Protein AF-A0A964KJ05-F1 (afdb_monomer_lite)

Foldseek 3Di:
DDDDDDDDDDDPVVVVVLVVVCVVVVHPDSVVSVVVVVVVVVVVVVVVVVVVVPVPPPPPPPPPPPPDPPDPDDDDDD

Secondary structure (DSSP, 8-state):
--PPP------HHHHHHHHHHHHHHT-S-HHHHHHHHHHHHHHHHHHHHHHHHSTT-TTSTTSS--------------

Sequence (78 aa):
MCGEKITLSLPAATLLAIDRYQKAHGLDGREDVIEMAIALLREQEREADIGDDFEDNDDDLDVALEMGHGVDHNDDKW

pLDDT: mean 73.43, std 20.23, range [44.41, 96.12]

Radius of gyration: 25.11 Å; chains: 1; bounding box: 36×75×48 Å

Structure (mmCIF, N/CA/C/O backbone):
data_AF-A0A964KJ05-F1
#
_entry.id   AF-A0A964KJ05-F1
#
loop_
_atom_site.group_PDB
_atom_site.id
_atom_site.type_symbol
_atom_site.label_atom_id
_atom_site.label_alt_id
_atom_site.label_comp_id
_atom_site.label_asym_id
_atom_site.label_entity_id
_atom_site.label_seq_id
_atom_site.pdbx_PDB_ins_code
_atom_site.Cartn_x
_atom_site.Cartn_y
_atom_site.Cartn_z
_atom_site.occupancy
_atom_site.B_iso_or_equiv
_atom_site.auth_seq_id
_atom_site.auth_comp_id
_atom_site.auth_asym_id
_atom_site.auth_atom_id
_atom_site.pdbx_PDB_model_num
ATOM 1 N N . MET A 1 1 ? 11.872 -6.196 15.783 1.00 45.12 1 MET A N 1
ATOM 2 C CA . MET A 1 1 ? 12.730 -5.094 15.301 1.00 45.12 1 MET A CA 1
ATOM 3 C C . MET A 1 1 ? 11.911 -3.820 15.421 1.00 45.12 1 MET A C 1
ATOM 5 O O . MET A 1 1 ? 10.766 -3.841 14.997 1.00 45.12 1 MET A O 1
ATOM 9 N N . CYS A 1 2 ? 12.405 -2.778 16.093 1.00 50.19 2 CYS A N 1
ATOM 10 C CA . CYS A 1 2 ? 11.662 -1.520 16.218 1.00 50.19 2 CYS A CA 1
ATOM 11 C C . CYS A 1 2 ? 11.941 -0.704 14.949 1.00 50.19 2 CYS A C 1
ATOM 13 O O . CYS A 1 2 ? 13.033 -0.159 14.818 1.00 50.19 2 CYS A O 1
ATOM 15 N N . GLY A 1 3 ? 11.020 -0.733 13.984 1.00 73.38 3 GLY A N 1
ATOM 16 C CA . GLY A 1 3 ? 11.142 0.033 12.743 1.00 73.38 3 GLY A CA 1
ATOM 17 C C . GLY A 1 3 ? 10.999 1.534 12.997 1.00 73.38 3 GLY A C 1
ATOM 18 O O . GLY A 1 3 ? 10.276 1.951 13.907 1.00 73.38 3 GLY A O 1
ATOM 19 N N . GLU A 1 4 ? 11.696 2.350 12.207 1.00 84.31 4 GLU A N 1
ATOM 20 C CA . GLU A 1 4 ? 11.507 3.801 12.221 1.00 84.31 4 GLU A CA 1
ATOM 21 C C . GLU A 1 4 ? 10.077 4.144 11.791 1.00 84.31 4 GLU A C 1
ATOM 23 O O . GLU A 1 4 ? 9.575 3.656 10.779 1.00 84.31 4 GLU A O 1
ATOM 28 N N . LYS A 1 5 ? 9.399 4.987 12.577 1.00 85.94 5 LYS A N 1
ATOM 29 C CA . LYS A 1 5 ? 8.050 5.453 12.247 1.00 85.94 5 LYS A CA 1
ATOM 30 C C . LYS A 1 5 ? 8.141 6.648 11.313 1.00 85.94 5 LYS A C 1
ATOM 32 O O . LYS A 1 5 ? 8.671 7.690 11.692 1.00 85.94 5 LYS A O 1
ATOM 37 N N . ILE A 1 6 ? 7.562 6.511 10.127 1.00 86.56 6 ILE A N 1
ATOM 38 C CA . ILE A 1 6 ? 7.514 7.567 9.118 1.00 86.56 6 ILE A CA 1
ATOM 39 C C . ILE A 1 6 ? 6.078 8.080 9.021 1.00 86.56 6 ILE A C 1
ATOM 41 O O . ILE A 1 6 ? 5.129 7.301 8.962 1.00 86.56 6 ILE A O 1
ATOM 45 N N . THR A 1 7 ? 5.912 9.403 9.015 1.00 89.50 7 THR A N 1
ATOM 46 C CA . THR A 1 7 ? 4.613 10.036 8.749 1.00 89.50 7 THR A CA 1
ATOM 47 C C . THR A 1 7 ? 4.583 10.514 7.306 1.00 89.50 7 THR A C 1
ATOM 49 O O . THR A 1 7 ? 5.489 11.224 6.876 1.00 89.50 7 THR A O 1
ATOM 52 N N . LEU A 1 8 ? 3.540 10.142 6.565 1.00 86.50 8 LEU A N 1
ATOM 53 C CA . LEU A 1 8 ? 3.390 10.455 5.146 1.00 86.50 8 LEU A CA 1
ATOM 54 C C . LEU A 1 8 ? 2.013 11.074 4.901 1.00 86.50 8 LEU A C 1
ATOM 56 O O . LEU A 1 8 ? 1.008 10.599 5.430 1.00 86.50 8 LEU A O 1
ATOM 60 N N . SER A 1 9 ? 1.964 12.106 4.063 1.00 92.19 9 SER A N 1
ATOM 61 C CA . SER A 1 9 ? 0.709 12.685 3.582 1.00 92.19 9 SER A CA 1
ATOM 62 C C . SER A 1 9 ? 0.413 12.159 2.188 1.00 92.19 9 SER A C 1
ATOM 64 O O . SER A 1 9 ? 1.166 12.419 1.253 1.00 92.19 9 SER A O 1
ATOM 66 N N . LEU A 1 10 ? -0.697 11.437 2.050 1.00 91.31 10 LEU A N 1
ATOM 67 C CA . LEU A 1 10 ? -1.147 10.877 0.780 1.00 91.31 10 LEU A CA 1
ATOM 68 C C . LEU A 1 10 ? -2.448 11.545 0.316 1.00 91.31 10 LEU A C 1
ATOM 70 O O . LEU A 1 10 ? -3.278 11.921 1.150 1.00 91.31 10 LEU A O 1
ATOM 74 N N . PRO A 1 11 ? -2.673 11.661 -1.005 1.00 96.12 11 PRO A N 1
ATOM 75 C CA . PRO A 1 11 ? -3.957 12.090 -1.540 1.00 96.12 11 PRO A CA 1
ATOM 76 C C . PRO A 1 11 ? -5.100 11.178 -1.074 1.00 96.12 11 PRO A C 1
ATOM 78 O O . PRO A 1 11 ? -4.941 9.962 -0.960 1.00 96.12 11 PRO A O 1
ATOM 81 N N . ALA A 1 12 ? -6.292 11.750 -0.888 1.00 94.12 12 ALA A N 1
ATOM 82 C CA . ALA A 1 12 ? -7.474 10.997 -0.458 1.00 94.12 12 ALA A CA 1
ATOM 83 C C . ALA A 1 12 ? -7.820 9.832 -1.407 1.00 94.12 12 ALA A C 1
ATOM 85 O O . ALA A 1 12 ? -8.223 8.763 -0.956 1.00 94.12 12 ALA A O 1
ATOM 86 N N . ALA A 1 13 ? -7.612 10.016 -2.715 1.00 95.38 13 ALA A N 1
ATOM 87 C CA . ALA A 1 13 ? -7.804 8.962 -3.709 1.00 95.38 13 ALA A CA 1
ATOM 88 C C . ALA A 1 13 ? -6.863 7.765 -3.481 1.00 95.38 13 ALA A C 1
ATOM 90 O O . ALA A 1 13 ? -7.296 6.619 -3.578 1.00 95.38 13 ALA A O 1
ATOM 91 N N . THR A 1 14 ? -5.604 8.022 -3.120 1.00 93.44 14 THR A N 1
ATOM 92 C CA . THR A 1 14 ? -4.606 6.984 -2.830 1.00 93.44 14 THR A CA 1
ATOM 93 C C . THR A 1 14 ? -4.957 6.222 -1.559 1.00 93.44 14 THR A C 1
ATOM 95 O O . THR A 1 14 ? -4.928 4.996 -1.559 1.00 93.44 14 THR A O 1
ATOM 98 N N . LEU A 1 15 ? -5.376 6.921 -0.500 1.00 93.62 15 LEU A N 1
ATOM 99 C CA . LEU A 1 15 ? -5.854 6.275 0.729 1.00 93.62 15 LEU A CA 1
ATOM 100 C C . LEU A 1 15 ? -7.047 5.349 0.456 1.00 93.62 15 LEU A C 1
ATOM 102 O O . LEU A 1 15 ? -7.112 4.240 0.978 1.00 93.62 15 LEU A O 1
ATOM 106 N N . LEU A 1 16 ? -7.962 5.776 -0.417 1.00 95.38 16 LEU A N 1
ATOM 107 C CA . LEU A 1 16 ? -9.124 4.980 -0.801 1.00 95.38 16 LEU A CA 1
ATOM 108 C C . LEU A 1 16 ? -8.740 3.743 -1.629 1.00 95.38 16 LEU A C 1
ATOM 110 O O . LEU A 1 16 ? -9.366 2.692 -1.489 1.00 95.38 16 LEU A O 1
ATOM 114 N N . ALA A 1 17 ? -7.712 3.849 -2.474 1.00 93.94 17 ALA A N 1
ATOM 115 C CA . ALA A 1 17 ? -7.156 2.707 -3.194 1.00 93.94 17 ALA A CA 1
ATOM 116 C C . ALA A 1 17 ? -6.503 1.697 -2.238 1.00 93.94 17 ALA A C 1
ATOM 118 O O . ALA A 1 17 ? -6.785 0.505 -2.351 1.00 93.94 17 ALA A O 1
ATOM 119 N N . ILE A 1 18 ? -5.724 2.173 -1.258 1.00 94.44 18 ILE A N 1
ATOM 120 C CA . ILE A 1 18 ? -5.116 1.334 -0.212 1.00 94.44 18 ILE A CA 1
ATOM 121 C C . ILE A 1 18 ? -6.203 0.569 0.551 1.00 94.44 18 ILE A C 1
ATOM 123 O O . ILE A 1 18 ? -6.123 -0.651 0.667 1.00 94.44 18 ILE A O 1
ATOM 127 N N . ASP A 1 19 ? -7.265 1.250 0.990 1.00 94.38 19 ASP A N 1
ATOM 128 C CA . ASP A 1 19 ? -8.365 0.612 1.729 1.00 94.38 19 ASP A CA 1
ATOM 129 C C . ASP A 1 19 ? -9.107 -0.447 0.900 1.00 94.38 19 ASP A C 1
ATOM 131 O O . ASP A 1 19 ? -9.560 -1.467 1.428 1.00 94.38 19 ASP A O 1
ATOM 135 N N . ARG A 1 20 ? -9.270 -0.215 -0.408 1.00 95.25 20 ARG A N 1
ATOM 136 C CA . ARG A 1 20 ? -9.888 -1.196 -1.312 1.00 95.25 20 ARG A CA 1
ATOM 137 C C . ARG A 1 20 ? -8.991 -2.409 -1.511 1.00 95.25 20 ARG A C 1
ATOM 139 O O . ARG A 1 20 ? -9.494 -3.527 -1.452 1.00 95.25 20 ARG A O 1
ATOM 146 N N . TYR A 1 21 ? -7.699 -2.184 -1.726 1.00 94.38 21 TYR A N 1
ATOM 147 C CA . TYR A 1 21 ? -6.726 -3.254 -1.911 1.00 94.38 21 TYR A CA 1
ATOM 148 C C . TYR A 1 21 ? -6.617 -4.115 -0.650 1.00 94.38 21 TYR A C 1
ATOM 150 O O . TYR A 1 21 ? -6.736 -5.335 -0.737 1.00 94.38 21 TYR A O 1
ATOM 158 N N . GLN A 1 22 ? -6.538 -3.483 0.526 1.00 95.19 22 GLN A N 1
ATOM 159 C CA . GLN A 1 22 ? -6.545 -4.172 1.817 1.00 95.19 22 GLN A CA 1
ATOM 160 C C . GLN A 1 22 ? -7.724 -5.150 1.923 1.00 95.19 22 GLN A C 1
ATOM 162 O O . GLN A 1 22 ? -7.544 -6.326 2.229 1.00 95.19 22 GLN A O 1
ATOM 167 N N . LYS A 1 23 ? -8.940 -4.678 1.616 1.00 93.44 23 LYS A N 1
ATOM 168 C CA . LYS A 1 23 ? -10.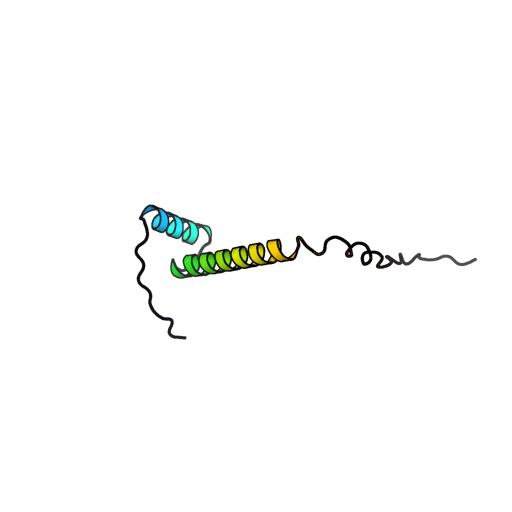159 -5.496 1.686 1.00 93.44 23 LYS A CA 1
ATOM 169 C C . LYS A 1 23 ? -10.202 -6.598 0.635 1.00 93.44 23 LYS A C 1
ATOM 171 O O . LYS A 1 23 ? -10.658 -7.694 0.938 1.00 93.44 23 LYS A O 1
ATOM 176 N N . ALA A 1 24 ? -9.770 -6.307 -0.589 1.00 94.19 24 ALA A N 1
ATOM 177 C CA . ALA A 1 24 ? -9.786 -7.273 -1.683 1.00 94.19 24 ALA A CA 1
ATOM 178 C C . ALA A 1 24 ? -8.822 -8.442 -1.436 1.00 94.19 24 ALA A C 1
ATOM 180 O O . ALA A 1 24 ? -9.124 -9.569 -1.818 1.00 94.19 24 ALA A O 1
ATOM 181 N N . HIS A 1 25 ? -7.699 -8.171 -0.770 1.00 92.56 25 HIS A N 1
ATOM 182 C CA . HIS A 1 25 ? -6.649 -9.151 -0.500 1.00 92.56 25 HIS A CA 1
ATOM 183 C C . HIS A 1 25 ? -6.675 -9.710 0.932 1.00 92.56 25 HIS A C 1
ATOM 185 O O . HIS A 1 25 ? -5.842 -10.544 1.266 1.00 92.56 25 HIS A O 1
ATOM 191 N N . GLY A 1 26 ? -7.639 -9.295 1.763 1.00 91.88 26 GLY A N 1
ATOM 192 C CA . GLY A 1 26 ? -7.804 -9.804 3.127 1.00 91.88 26 GLY A CA 1
ATOM 193 C C . GLY A 1 26 ? -6.634 -9.474 4.056 1.00 91.88 26 GLY A C 1
ATOM 194 O O . GLY A 1 26 ? -6.296 -10.294 4.901 1.00 91.88 26 GLY A O 1
ATOM 195 N N . LEU A 1 27 ? -6.008 -8.310 3.872 1.00 93.38 27 LEU A N 1
ATOM 196 C CA . LEU A 1 27 ? -4.826 -7.889 4.629 1.00 93.38 27 LEU A CA 1
ATOM 197 C C . LEU A 1 27 ? -5.208 -7.259 5.975 1.00 93.38 27 LEU A C 1
ATOM 199 O O . LEU A 1 27 ? -6.233 -6.571 6.090 1.00 93.38 27 LEU A O 1
ATOM 203 N N . ASP A 1 28 ? -4.357 -7.448 6.980 1.00 89.69 28 ASP A N 1
ATOM 204 C CA . ASP A 1 28 ? -4.625 -7.039 8.360 1.00 89.69 28 ASP A CA 1
ATOM 205 C C . ASP A 1 28 ? -4.546 -5.515 8.528 1.00 89.69 28 ASP A C 1
ATOM 207 O O . ASP A 1 28 ? -5.333 -4.920 9.275 1.00 89.69 28 ASP A O 1
ATOM 211 N N . GLY A 1 29 ? -3.665 -4.852 7.773 1.00 90.94 29 GLY A N 1
ATOM 212 C CA . GLY A 1 29 ? -3.457 -3.411 7.867 1.00 90.94 29 GLY A CA 1
ATOM 213 C C . GLY A 1 29 ? -3.118 -2.712 6.554 1.00 90.94 29 GLY A C 1
ATOM 214 O O . GLY A 1 29 ? -2.794 -3.312 5.533 1.00 90.94 29 GLY A O 1
ATOM 215 N N . ARG A 1 30 ? -3.157 -1.374 6.603 1.00 90.00 30 ARG A N 1
ATOM 216 C CA . ARG A 1 30 ? -2.624 -0.518 5.530 1.00 90.00 30 ARG A CA 1
ATOM 217 C C . ARG A 1 30 ? -1.108 -0.655 5.390 1.00 90.00 30 ARG A C 1
ATOM 219 O O . ARG A 1 30 ? -0.588 -0.429 4.306 1.00 90.00 30 ARG A O 1
ATOM 226 N N . GLU A 1 31 ? -0.423 -0.989 6.482 1.00 90.75 31 GLU A N 1
ATOM 227 C CA . GLU A 1 31 ? 1.024 -1.221 6.507 1.00 90.75 31 GLU A CA 1
ATOM 228 C C . GLU A 1 31 ? 1.389 -2.390 5.584 1.00 90.75 31 GLU A C 1
ATOM 230 O O . GLU A 1 31 ? 2.222 -2.202 4.705 1.00 90.75 31 GLU A O 1
ATOM 235 N N . ASP A 1 32 ? 0.660 -3.508 5.649 1.00 90.06 32 ASP A N 1
ATOM 236 C CA . ASP A 1 32 ? 0.872 -4.667 4.765 1.00 90.06 32 ASP A CA 1
ATOM 237 C C . ASP A 1 32 ? 0.715 -4.303 3.282 1.00 90.06 32 ASP A C 1
ATOM 239 O O . ASP A 1 32 ? 1.503 -4.715 2.432 1.00 90.06 32 ASP A O 1
ATOM 243 N N . VAL A 1 33 ? -0.286 -3.475 2.958 1.00 93.69 33 VAL A N 1
ATOM 244 C CA . VAL A 1 33 ? -0.496 -2.977 1.589 1.00 93.69 33 VAL A CA 1
ATOM 245 C C . VAL A 1 33 ? 0.703 -2.152 1.119 1.00 93.69 33 VAL A C 1
ATOM 247 O O . VAL A 1 33 ? 1.126 -2.271 -0.031 1.00 93.69 33 VAL A O 1
ATOM 250 N N . ILE A 1 34 ? 1.244 -1.302 1.994 1.00 92.19 34 ILE A N 1
ATOM 251 C CA . ILE A 1 34 ? 2.395 -0.449 1.686 1.00 92.19 34 ILE A CA 1
ATOM 252 C C . ILE A 1 34 ? 3.662 -1.299 1.537 1.00 92.19 34 ILE A C 1
ATOM 254 O O . ILE A 1 34 ? 4.419 -1.079 0.594 1.00 92.19 34 ILE A O 1
ATOM 258 N N . GLU A 1 35 ? 3.880 -2.288 2.404 1.00 91.19 35 GLU A N 1
ATOM 259 C CA . GLU A 1 35 ? 5.017 -3.209 2.301 1.00 91.19 35 GLU A CA 1
ATOM 260 C C . GLU A 1 35 ? 4.985 -4.002 0.992 1.00 91.19 35 GLU A C 1
ATOM 262 O O . GLU A 1 35 ? 5.994 -4.068 0.286 1.00 91.19 35 GLU A O 1
ATOM 267 N N . MET A 1 36 ? 3.815 -4.524 0.611 1.00 91.56 36 MET A N 1
ATOM 268 C CA . MET A 1 36 ? 3.632 -5.187 -0.681 1.00 91.56 36 MET A CA 1
ATOM 269 C C . MET A 1 36 ? 3.899 -4.242 -1.855 1.00 91.56 36 MET A C 1
ATOM 271 O O . MET A 1 36 ? 4.590 -4.619 -2.799 1.00 91.56 36 MET A O 1
ATOM 275 N N . ALA A 1 37 ? 3.390 -3.009 -1.802 1.00 90.75 37 ALA A N 1
ATOM 276 C CA . ALA A 1 37 ? 3.626 -2.024 -2.855 1.00 90.75 37 ALA A CA 1
ATOM 277 C C . ALA A 1 37 ? 5.121 -1.694 -3.006 1.00 90.75 37 ALA A C 1
ATOM 279 O O . ALA A 1 37 ? 5.618 -1.610 -4.126 1.00 90.75 37 ALA A O 1
ATOM 280 N N . ILE A 1 38 ? 5.855 -1.562 -1.896 1.00 91.50 38 ILE A N 1
ATOM 281 C CA . ILE A 1 38 ? 7.310 -1.348 -1.912 1.00 91.50 38 ILE A CA 1
ATOM 282 C C . ILE A 1 38 ? 8.032 -2.561 -2.506 1.00 91.50 38 ILE A C 1
ATOM 284 O O . ILE A 1 38 ? 8.964 -2.388 -3.289 1.00 91.50 38 ILE A O 1
ATOM 288 N N . ALA A 1 39 ? 7.621 -3.781 -2.153 1.00 91.19 39 ALA A N 1
ATOM 289 C CA . ALA A 1 39 ? 8.214 -4.993 -2.709 1.00 91.19 39 ALA A CA 1
ATOM 290 C C . ALA A 1 39 ? 8.022 -5.071 -4.232 1.00 91.19 39 ALA A C 1
ATOM 292 O O . ALA A 1 39 ? 8.980 -5.352 -4.946 1.00 91.19 39 ALA A O 1
ATOM 293 N N . LEU A 1 40 ? 6.822 -4.749 -4.725 1.00 91.31 40 LEU A N 1
ATOM 294 C CA . LEU A 1 40 ? 6.522 -4.709 -6.159 1.00 91.31 40 LEU A CA 1
ATOM 295 C C . LEU A 1 40 ? 7.338 -3.644 -6.897 1.00 91.31 40 LEU A C 1
ATOM 297 O O . LEU A 1 40 ? 7.845 -3.918 -7.977 1.00 91.31 40 LEU A O 1
ATOM 301 N N . LEU A 1 41 ? 7.508 -2.456 -6.308 1.00 90.69 41 LEU A N 1
ATOM 302 C CA . LEU A 1 41 ? 8.347 -1.407 -6.896 1.00 90.69 41 LEU A CA 1
ATOM 303 C C . LEU A 1 41 ? 9.810 -1.847 -7.005 1.00 90.69 41 LEU A C 1
ATOM 305 O O . LEU A 1 41 ? 10.418 -1.670 -8.052 1.00 90.69 41 LEU A O 1
ATOM 309 N N . ARG A 1 42 ? 10.353 -2.482 -5.960 1.00 89.50 42 ARG A N 1
ATOM 310 C CA . ARG A 1 42 ? 11.724 -3.019 -5.981 1.00 89.50 42 ARG A CA 1
ATOM 311 C C . ARG A 1 42 ? 11.904 -4.149 -6.988 1.00 89.50 42 ARG A C 1
ATOM 313 O O . ARG A 1 42 ? 12.998 -4.325 -7.511 1.00 89.50 42 ARG A O 1
ATOM 320 N N . GLU A 1 43 ? 10.869 -4.957 -7.201 1.00 87.25 43 GLU A N 1
ATOM 321 C CA . GLU A 1 43 ? 10.897 -5.993 -8.232 1.00 87.25 43 GL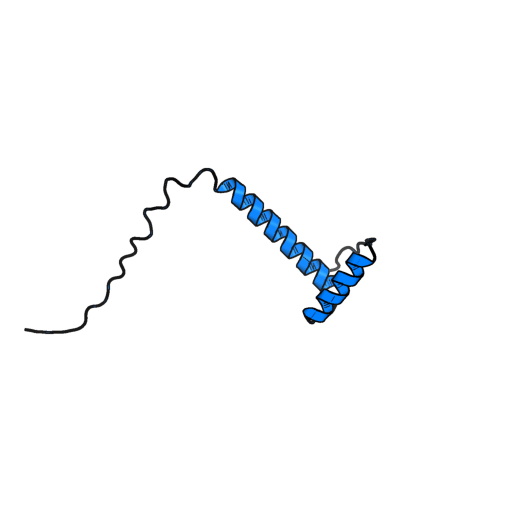U A CA 1
ATOM 322 C C . GLU A 1 43 ? 10.922 -5.367 -9.620 1.00 87.25 43 GLU A C 1
ATOM 324 O O . GLU A 1 43 ? 11.768 -5.722 -10.429 1.00 87.25 43 GLU A O 1
ATOM 329 N N . GLN A 1 44 ? 10.065 -4.376 -9.855 1.00 84.25 44 GLN A N 1
ATOM 330 C CA . GLN A 1 44 ? 10.001 -3.663 -11.124 1.00 84.25 44 GLN A CA 1
ATOM 331 C C . GLN A 1 44 ? 11.306 -2.916 -11.442 1.00 84.25 44 GLN A C 1
ATOM 333 O O . GLN A 1 44 ? 11.739 -2.912 -12.589 1.00 84.25 44 GLN A O 1
ATOM 338 N N . GLU A 1 45 ? 11.944 -2.303 -10.441 1.00 83.31 45 GLU A N 1
ATOM 339 C CA . GLU A 1 45 ? 13.275 -1.699 -10.593 1.00 83.31 45 GLU A CA 1
ATOM 340 C C . GLU A 1 45 ? 14.319 -2.756 -10.976 1.00 83.31 45 GLU A C 1
ATOM 342 O O . GLU A 1 45 ? 15.104 -2.534 -11.891 1.00 83.31 45 GLU A O 1
ATOM 347 N N . ARG A 1 46 ? 14.281 -3.942 -10.353 1.00 75.38 46 ARG A N 1
ATOM 348 C CA . ARG A 1 46 ? 15.198 -5.039 -10.694 1.00 75.38 46 ARG A CA 1
ATOM 349 C C . ARG A 1 46 ? 14.954 -5.591 -12.099 1.00 75.38 46 ARG A C 1
ATOM 351 O O . ARG A 1 46 ? 15.911 -5.886 -12.801 1.00 75.38 46 ARG A O 1
ATOM 358 N N . GLU A 1 47 ? 13.699 -5.755 -12.506 1.00 71.56 47 GLU A N 1
ATOM 359 C CA . GLU A 1 47 ? 13.354 -6.180 -13.868 1.00 71.56 47 GLU A CA 1
ATOM 360 C C . GLU A 1 47 ? 13.809 -5.151 -14.910 1.00 71.56 47 GLU A C 1
ATOM 362 O O . GLU A 1 47 ? 14.262 -5.539 -15.984 1.00 71.56 47 GLU A O 1
ATOM 367 N N . ALA A 1 48 ? 13.736 -3.854 -14.594 1.00 71.00 48 ALA A N 1
ATOM 368 C CA . ALA A 1 48 ? 14.250 -2.799 -15.463 1.00 71.00 48 ALA A CA 1
ATOM 369 C C . ALA A 1 48 ? 15.782 -2.842 -15.585 1.00 71.00 48 ALA A C 1
ATOM 371 O O . ALA A 1 48 ? 16.289 -2.726 -16.696 1.00 71.00 48 ALA A O 1
ATOM 372 N N . ASP A 1 49 ? 16.500 -3.078 -14.483 1.00 59.81 49 ASP A N 1
ATOM 373 C CA . ASP A 1 49 ? 17.963 -3.237 -14.496 1.00 59.81 49 ASP A CA 1
ATOM 374 C C . ASP A 1 49 ? 18.397 -4.485 -15.289 1.00 59.81 49 ASP A C 1
ATOM 376 O O . ASP A 1 49 ? 19.389 -4.460 -16.010 1.00 59.81 49 ASP A O 1
ATOM 380 N N . ILE A 1 50 ? 17.629 -5.575 -15.201 1.00 57.25 50 ILE A N 1
ATOM 381 C CA . ILE A 1 50 ? 17.844 -6.788 -16.003 1.00 57.25 50 ILE A CA 1
ATOM 382 C C . ILE A 1 50 ? 17.547 -6.510 -17.485 1.00 57.25 50 ILE A C 1
ATOM 384 O O . ILE A 1 50 ? 18.254 -7.010 -18.345 1.00 57.25 50 ILE A O 1
ATOM 388 N N . GLY A 1 51 ? 16.543 -5.698 -17.817 1.00 51.56 51 GLY A N 1
ATOM 389 C CA . GLY A 1 51 ? 16.244 -5.344 -19.209 1.00 51.56 51 GLY A CA 1
ATOM 390 C C . GLY A 1 51 ? 17.379 -4.604 -19.931 1.00 51.56 51 GLY A C 1
ATOM 391 O O . GLY A 1 51 ? 17.511 -4.763 -21.140 1.00 51.56 51 GLY A O 1
ATOM 392 N N . ASP A 1 52 ? 18.204 -3.848 -19.200 1.00 49.16 52 ASP A N 1
ATOM 393 C CA . ASP A 1 52 ? 19.333 -3.077 -19.752 1.00 49.16 52 ASP A CA 1
ATOM 394 C C . ASP A 1 52 ? 20.603 -3.942 -19.938 1.00 49.16 52 ASP A C 1
ATOM 396 O O . ASP A 1 52 ? 21.414 -3.680 -20.820 1.00 49.16 52 ASP A O 1
ATOM 400 N N . ASP A 1 53 ? 20.758 -5.024 -19.162 1.00 49.31 53 ASP A N 1
ATOM 401 C CA . ASP A 1 53 ? 21.908 -5.951 -19.240 1.00 49.31 53 ASP A CA 1
ATOM 402 C C . ASP A 1 53 ? 21.750 -7.039 -20.330 1.00 49.31 53 ASP A C 1
ATOM 404 O O . ASP A 1 53 ? 22.700 -7.761 -20.645 1.00 49.31 53 ASP A O 1
ATOM 408 N N . PHE A 1 54 ? 20.549 -7.188 -20.903 1.00 49.78 54 PHE A N 1
ATOM 409 C CA . PHE A 1 54 ? 20.239 -8.218 -21.907 1.00 49.78 54 PHE A CA 1
ATOM 410 C C . PHE A 1 54 ? 20.299 -7.714 -23.358 1.00 49.78 54 PHE A C 1
ATOM 412 O O . PHE A 1 54 ? 20.231 -8.534 -24.268 1.00 49.78 54 PHE A O 1
ATOM 419 N N . GLU A 1 55 ? 20.493 -6.413 -23.612 1.00 49.09 55 GLU A N 1
ATOM 420 C CA . GLU A 1 55 ? 20.653 -5.900 -24.989 1.00 49.09 55 GLU A CA 1
ATOM 421 C C . GLU A 1 55 ? 22.028 -6.219 -25.625 1.00 49.09 55 GLU A C 1
ATOM 423 O O . GLU A 1 55 ? 22.201 -5.981 -26.818 1.00 49.09 55 GLU A O 1
ATOM 428 N N . ASP A 1 56 ? 22.977 -6.820 -24.888 1.00 49.16 56 ASP A N 1
ATOM 429 C CA . ASP A 1 56 ? 24.358 -7.054 -25.359 1.00 49.16 56 ASP A CA 1
ATOM 430 C C . ASP A 1 56 ? 24.819 -8.537 -25.409 1.00 49.16 56 ASP A C 1
ATOM 432 O O . ASP A 1 56 ? 25.994 -8.793 -25.675 1.00 49.16 56 ASP A O 1
ATOM 436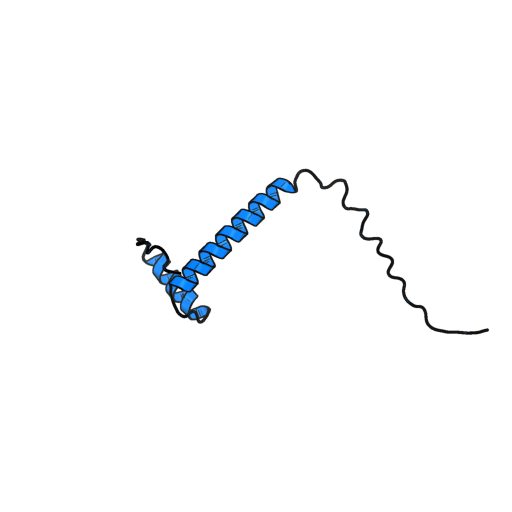 N N . ASN A 1 57 ? 23.956 -9.544 -25.180 1.00 48.75 57 ASN A N 1
ATOM 437 C CA . ASN A 1 57 ? 24.377 -10.969 -25.175 1.00 48.75 57 ASN A CA 1
ATOM 438 C C . ASN A 1 57 ? 23.417 -11.962 -25.871 1.00 48.75 57 ASN A C 1
ATOM 440 O O . ASN A 1 57 ? 23.318 -13.121 -25.470 1.00 48.75 57 ASN A O 1
ATOM 444 N N . ASP A 1 58 ? 22.754 -11.547 -26.949 1.00 49.28 58 ASP A N 1
ATOM 445 C CA . ASP A 1 58 ? 21.836 -12.404 -27.724 1.00 49.28 58 ASP A CA 1
ATOM 446 C C . ASP A 1 58 ? 22.498 -13.177 -28.892 1.00 49.28 58 ASP A C 1
ATOM 448 O O . ASP A 1 58 ? 21.798 -13.661 -29.777 1.00 49.28 58 ASP A O 1
ATOM 452 N N . ASP A 1 59 ? 23.827 -13.349 -28.909 1.00 54.56 59 ASP A N 1
ATOM 453 C CA . ASP A 1 59 ? 24.506 -14.113 -29.979 1.00 54.56 59 ASP A CA 1
ATOM 454 C C . ASP A 1 59 ? 24.911 -15.558 -29.592 1.00 54.56 59 ASP A C 1
ATOM 456 O O . ASP A 1 59 ? 25.188 -16.359 -30.485 1.00 54.56 59 ASP A O 1
ATOM 460 N N . ASP A 1 60 ? 24.891 -15.950 -28.306 1.00 53.00 60 ASP A N 1
ATOM 461 C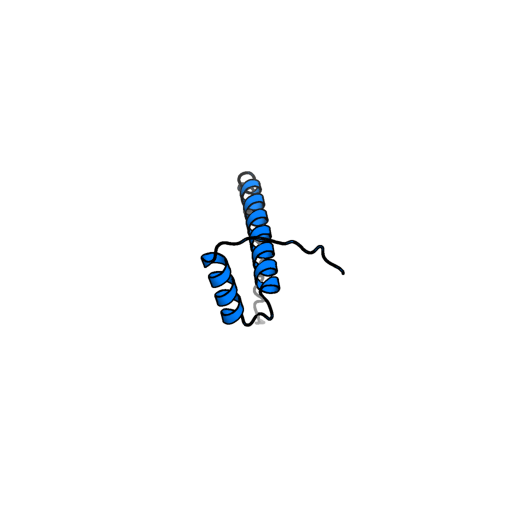 CA . ASP A 1 60 ? 25.506 -17.225 -27.866 1.00 53.00 60 ASP A CA 1
ATOM 462 C C . ASP A 1 60 ? 24.570 -18.231 -27.150 1.00 53.00 60 ASP A C 1
ATOM 464 O O . ASP A 1 60 ? 24.997 -19.341 -26.809 1.00 53.00 60 ASP A O 1
ATOM 468 N N . LEU A 1 61 ? 23.283 -17.921 -26.933 1.00 49.56 61 LEU A N 1
ATOM 469 C CA . LEU A 1 61 ? 22.366 -18.795 -26.172 1.00 49.56 61 LEU A CA 1
ATOM 470 C C . LEU A 1 61 ? 21.560 -19.795 -27.030 1.00 49.56 61 LEU A C 1
ATOM 472 O O . LEU A 1 61 ? 20.496 -20.244 -26.618 1.00 49.56 61 LEU A O 1
ATOM 476 N N . ASP A 1 62 ? 22.070 -20.212 -28.190 1.00 50.84 62 ASP A N 1
ATOM 477 C CA . ASP A 1 62 ? 21.408 -21.224 -29.038 1.00 50.84 62 ASP A CA 1
ATOM 478 C C . ASP A 1 62 ? 21.938 -22.664 -28.841 1.00 50.84 62 ASP A C 1
ATOM 480 O O . ASP A 1 62 ? 21.443 -23.606 -29.461 1.00 50.84 62 ASP A O 1
ATOM 484 N N . VAL A 1 63 ? 22.920 -22.899 -27.957 1.00 50.84 63 VAL A N 1
ATOM 485 C CA . VAL A 1 63 ? 23.649 -24.193 -27.920 1.00 50.84 63 VAL A CA 1
ATOM 486 C C . VAL A 1 63 ? 23.261 -25.136 -26.761 1.00 50.84 63 VAL A C 1
ATOM 488 O O . VAL A 1 63 ? 23.677 -26.291 -26.744 1.00 50.84 63 VAL A O 1
ATOM 491 N N . ALA A 1 64 ? 22.413 -24.741 -25.804 1.00 49.16 64 ALA A N 1
ATOM 492 C CA . ALA A 1 64 ? 22.164 -25.559 -24.599 1.00 49.16 64 ALA A CA 1
ATOM 493 C C . ALA A 1 64 ? 20.787 -26.258 -24.512 1.00 49.16 64 ALA A C 1
ATOM 495 O O . ALA A 1 64 ? 20.425 -26.754 -23.445 1.00 49.16 64 ALA A O 1
ATOM 496 N N . LEU A 1 65 ? 20.026 -26.343 -25.610 1.00 48.16 65 LEU A N 1
ATOM 497 C CA . LEU A 1 65 ? 18.764 -27.108 -25.678 1.00 48.16 65 LEU A CA 1
ATOM 498 C C . LEU A 1 65 ? 18.901 -28.479 -26.368 1.00 48.16 65 LEU A C 1
ATOM 500 O O . LEU A 1 65 ? 17.900 -29.135 -26.643 1.00 48.16 65 LEU A O 1
ATOM 504 N N . GLU A 1 66 ? 20.127 -28.973 -26.567 1.00 48.72 66 GLU A N 1
ATOM 505 C CA . GLU A 1 66 ? 20.402 -30.374 -26.922 1.00 48.72 66 GLU A CA 1
ATOM 506 C C . GLU A 1 66 ? 20.664 -31.223 -25.660 1.00 48.72 66 GLU A C 1
ATOM 508 O O . GLU A 1 66 ? 21.574 -32.050 -25.598 1.00 48.72 66 GLU A O 1
ATOM 513 N N . MET A 1 67 ? 19.858 -31.045 -24.603 1.00 45.44 67 MET A N 1
ATOM 514 C CA . MET A 1 67 ? 19.711 -32.118 -23.618 1.00 45.44 67 MET A CA 1
ATOM 515 C C . MET A 1 67 ? 18.884 -33.222 -24.266 1.00 45.44 67 MET A C 1
ATOM 517 O O . MET A 1 67 ? 17.655 -33.167 -24.308 1.00 45.44 67 MET A O 1
ATOM 521 N N . GLY A 1 68 ? 19.602 -34.215 -24.792 1.00 45.47 68 GLY A N 1
ATOM 522 C CA . GLY A 1 68 ? 19.073 -35.457 -25.328 1.00 45.47 68 GLY A CA 1
ATOM 523 C C . GLY A 1 68 ? 17.942 -36.023 -24.473 1.00 45.47 68 GLY A C 1
ATOM 524 O O . GLY A 1 68 ? 18.153 -36.597 -23.404 1.00 45.47 68 GLY A O 1
ATOM 525 N N . HIS A 1 69 ? 16.727 -35.902 -24.999 1.00 46.62 69 HIS A N 1
ATOM 526 C CA . HIS A 1 69 ? 15.575 -36.688 -24.598 1.00 46.62 69 HIS A CA 1
ATOM 527 C C . HIS A 1 69 ? 15.792 -38.117 -25.115 1.00 46.62 69 HIS A C 1
ATOM 529 O O . HIS A 1 69 ? 15.313 -38.500 -26.182 1.00 46.62 69 HIS A O 1
ATOM 535 N N . GLY A 1 70 ? 16.603 -38.891 -24.391 1.00 46.44 70 GLY A N 1
ATOM 536 C CA . GLY A 1 70 ? 16.759 -40.323 -24.610 1.00 46.44 70 GLY A CA 1
ATOM 537 C C . GLY A 1 70 ? 15.466 -41.026 -24.223 1.00 46.44 70 GLY A C 1
ATOM 538 O O . GLY A 1 70 ? 15.292 -41.412 -23.072 1.00 46.44 70 GLY A O 1
ATOM 539 N N . VAL A 1 71 ? 14.545 -41.139 -25.179 1.00 51.44 71 VAL A N 1
ATOM 540 C CA . VAL A 1 71 ? 13.361 -41.994 -25.082 1.00 51.44 71 VAL A CA 1
ATOM 541 C C . VAL A 1 71 ? 13.846 -43.428 -24.873 1.00 51.44 71 VAL A C 1
ATOM 543 O O . VAL A 1 71 ? 14.391 -44.039 -25.791 1.00 51.44 71 VAL A O 1
ATOM 546 N N . ASP A 1 72 ? 13.662 -43.935 -23.657 1.00 52.09 72 ASP A N 1
ATOM 547 C CA . ASP A 1 72 ? 13.835 -45.341 -23.298 1.00 52.09 72 ASP A CA 1
ATOM 548 C C . ASP A 1 72 ? 12.869 -46.181 -24.151 1.00 52.09 72 ASP A C 1
ATOM 550 O O . ASP A 1 72 ? 11.654 -46.185 -23.934 1.00 52.09 72 ASP A O 1
ATOM 554 N N . HIS A 1 73 ? 13.396 -46.794 -25.215 1.00 46.84 73 HIS A N 1
ATOM 555 C CA . HIS A 1 73 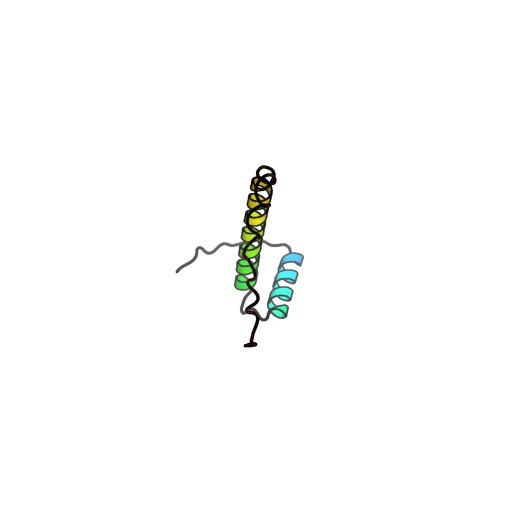? 12.647 -47.704 -26.072 1.00 46.84 73 HIS A CA 1
ATOM 556 C C . HIS A 1 73 ? 12.679 -49.101 -25.456 1.00 46.84 73 HIS A C 1
ATOM 558 O O . HIS A 1 73 ? 13.683 -49.810 -25.488 1.00 46.84 73 HIS A O 1
ATOM 564 N N . ASN A 1 74 ? 11.522 -49.456 -24.918 1.00 48.34 74 ASN A N 1
ATOM 565 C CA . ASN A 1 74 ? 11.126 -50.768 -24.444 1.00 48.34 74 ASN A CA 1
ATOM 566 C C . ASN A 1 74 ? 11.291 -51.873 -25.520 1.00 48.34 74 ASN A C 1
ATOM 568 O O . ASN A 1 74 ? 11.020 -51.621 -26.692 1.00 48.34 74 ASN A O 1
ATOM 572 N N . ASP A 1 75 ? 11.686 -53.069 -25.062 1.00 52.25 75 ASP A N 1
ATOM 573 C CA . ASP A 1 75 ? 11.462 -54.436 -25.588 1.00 52.25 75 ASP A CA 1
ATOM 574 C C . ASP A 1 75 ? 11.310 -54.681 -27.111 1.00 52.25 75 ASP A C 1
ATOM 576 O O . ASP A 1 75 ? 10.336 -54.267 -27.728 1.00 52.25 75 ASP A O 1
ATOM 580 N N . ASP A 1 76 ? 12.187 -55.508 -27.703 1.00 51.50 76 ASP A N 1
ATOM 581 C CA . ASP A 1 76 ? 11.851 -56.929 -27.931 1.00 51.50 76 ASP A CA 1
ATOM 582 C C . ASP A 1 76 ? 13.032 -57.735 -28.512 1.00 51.50 76 ASP A C 1
ATOM 584 O O . ASP A 1 76 ? 13.788 -57.291 -29.382 1.00 51.50 76 ASP A O 1
ATOM 588 N N . LYS A 1 77 ? 13.191 -58.951 -27.986 1.00 44.41 77 LYS A N 1
ATOM 589 C CA . LYS A 1 77 ? 14.258 -59.912 -28.300 1.00 44.41 77 LYS A CA 1
ATOM 590 C C . LYS A 1 77 ? 13.957 -60.679 -29.593 1.00 44.41 77 LYS A C 1
ATOM 592 O O . LYS A 1 77 ? 12.811 -61.039 -29.841 1.00 44.41 77 LYS A O 1
ATOM 597 N N . TRP A 1 78 ? 15.004 -60.982 -30.361 1.00 55.22 78 TRP A N 1
ATOM 598 C CA . TRP A 1 78 ? 14.982 -61.930 -31.483 1.00 55.22 78 TRP A CA 1
ATOM 599 C C . TRP A 1 78 ? 15.512 -63.288 -31.020 1.00 55.22 78 TRP A C 1
ATOM 601 O O . TRP A 1 78 ? 16.479 -63.289 -30.220 1.00 55.22 78 TRP A O 1
#

=== Feature glossary ===
The features interleaved in this record are:

— What the protein is —

Sequence gives the chain of amino acids in standard one-letter code (A=alanine, C=cysteine, …, Y=tyrosine), read N→C. It is the only feature that is directly encoded by the gene; all structural features are derived from the folded form of this sequence.

Database cross-references. InterPro integrates a dozen domain/family signature databases into unified entries with residue-range hits. GO terms attach function/process/location labels with evidence codes. CATH codes position the fold in a four-level structural taxonomy. Organism is the NCBI-taxonomy species name.

— Where its atoms are —

Atomic coordinates in PDBx/mmCIF format — the same representation the Protein Data Bank distributes. Each line of the _atom_site loop places one backbone atom in Cartesian space (units: ångströms, origin: arbitrary).

The six renders are orthographic views along the three Cartesian axes in both directions. Representation (cartoon, sticks, or surface) and color scheme (sequence-rainbow or by-chain) vary across proteins so the training set covers all the common visualization conventions.

— Local backbone conformation —

Eight-state secondary structure (DSSP): H is the canonical α-helix, G the tighter 3₁₀-helix, I the wider π-helix; E/B are β-structure, T and S are turns and bends, and '-' is everything else. DSSP derives these from the pattern of main-chain N–H···O=C hydrogen bonds, no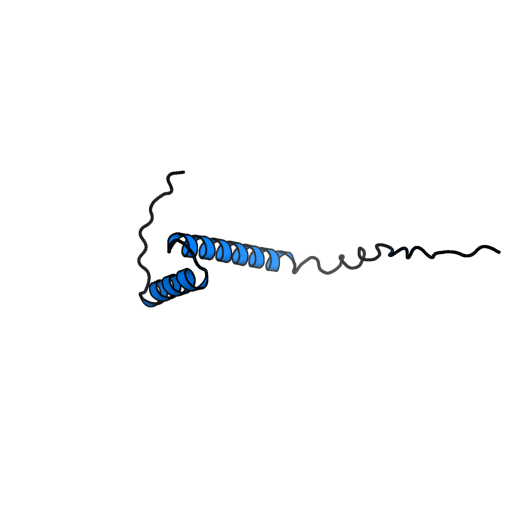t from the sequence.

P-SEA three-state annotation labels each residue as helix, strand, or coil based purely on the geometry of the Cα trace. It serves as a fallback when the full backbone (and thus DSSP) is unavailable.

The φ/ψ torsion pair specifies the backbone conformation at each residue. φ rotates about the N–Cα bond, ψ about the Cα–C bond. Steric clashes forbid most of the (φ, ψ) plane — the allowed regions (α-helix basin, β-sheet basin, left-handed helix) are the Ramachandran-allowed regions.

— Global shape and packing —

The geometric summary reports three shape descriptors. Rg (radius of gyration) measures how spread out the Cα atoms are about their centre of mass; compact globular proteins have small Rg, elongated or unfolded ones large. Cα contacts (<8 Å, |i−j|>4) count long-range residue pairs in spatial proximity — high for tightly packed folds, near zero for rods or random coil. The bounding-box extents give the protein's footprint along x, y, z in Å.

Solvent-accessible surface area (SASA) is the area in Å² traced out by the centre of a 1.4 Å probe sphere (a water molecule) rolled over the protein's van der Waals surface (Shrake–Rupley / Lee–Richards construction). Buried residues have near-zero SASA; fully exposed residues can exceed 200 Å². The total SASA scales roughly with the number of surface residues.

The contact map is a binary N×N matrix image: pixel (i, j) is dark where Cα_i and Cα_j are within 8 Å and |i−j|>4. Because the |i−j|>4 filter removes local helical contacts, off-diagonal stripes parallel to the main diagonal indicate parallel β-sheets; stripes perpendicular to it indicate antiparallel β-sheets. The Ramachandran plot scatters every residue's (φ, ψ) pair against the sterically allowed regions. The PAE heatmap renders the predicted-aligned-error matrix.

— Structural neighborhood —

3Di is Foldseek's structural alphabet. Each residue is assigned one of twenty discrete states based on how its Cα sits relative to its spatial (not sequential) neighbors. Aligning 3Di strings finds structural homologs roughly as well as full 3D superposition, but orders of magnitude faster.

Nearest PDB neighbors are the top structural matches found by Foldseek when searching this structure against the entire Protein Data Bank. Each hit reports a TM-score (0 to 1; >0.5 almost always implies the same fold) and an E-value. These are *structural* homologs — they may share no detectable sequence similarity.

— Confidence and disorder —

For AlphaFold models, the B-factor field carries pLDDT — the model's own estimate of local accuracy on a 0–100 scale. Regions with pLDDT<50 should be treated as essentially unmodeled; they often correspond to intrinsically disordered segments.

Crystallographic B-factors measure how much each atom's electron density is smeared out, in Å². They rise in mobile loops and surface residues and fall in the buried interior. In AlphaFold models this column is repurposed to hold pLDDT instead.

Predicted aligned error is AlphaFold's pairwise confidence. Unlike pLDDT (per-residue), PAE is per-residue-pair and captures whether two parts of the structure are correctly placed relative to each other. Units are ångströms of expected positional error.